Protein AF-A0A6M0BA67-F1 (afdb_monomer)

pLDDT: mean 94.3, s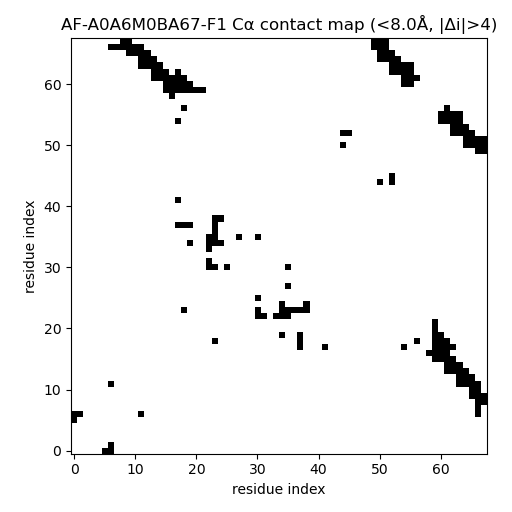td 6.1, range [60.56, 98.12]

Solvent-accessible surface area (backbone atoms only — not comparable to full-atom values): 3928 Å² total; per-residue (Å²): 108,79,90,70,65,79,62,56,76,70,33,77,47,80,42,74,52,63,34,50,85,51,28,47,74,44,59,76,95,72,34,47,75,64,18,53,50,40,34,52,49,54,50,53,60,70,70,37,87,63,45,49,74,48,78,41,89,54,88,37,14,37,34,42,36,33,32,98

Nearest PDB structures (foldseek):
  3tr6-assembly1_A-2  TM=9.340E-01  e=8.868E-06  Coxiella burnetii
  5log-assembly1_B  TM=9.200E-01  e=2.644E-05  Myxococcus xanthus
  5log-assembly1_A  TM=9.202E-01  e=2.820E-05  Myxococcus xanthus
  5lhm-assembly1_A  TM=9.174E-01  e=3.888E-05  Myxococcus xanthus
  8gxo-assembly1_A  TM=8.871E-01  e=4.422E-05  Camellia sinensis

Sequence (68 aa):
LLDRDVLTPGGFICVDNTLLQGQPYLPPEQQTANGSAIAKFNQFVADDPRVEQVLLPLRDGLTIIRRT

Mean predicted aligned error: 2.98 Å

Secondary structure (DSSP, 8-state):
-GGGT-S-TT-EEEEE-SSGGGGGGS-GGG--HHHHHHHHHHHHHHH-TTEEEEEE-STT-EEEEEE-

Foldseek 3Di:
DVVVCPADAFGKDKDPLLCVVVLLVDDPVRHDPVSVVSVVVVVVLVPDPQWDWDWDPDPNIMIMITGD

Radius of gyration: 12.71 Å; Cα contacts (8 Å, |Δi|>4): 99; chains: 1; bounding box: 30×19×33 Å

Structure (mmCIF, N/CA/C/O backbone):
data_AF-A0A6M0BA67-F1
#
_entry.id   AF-A0A6M0BA67-F1
#
loop_
_atom_site.group_PDB
_atom_site.id
_atom_site.type_symbol
_atom_site.label_atom_id
_atom_site.label_alt_id
_atom_site.label_comp_id
_atom_site.label_asym_id
_atom_site.label_entity_id
_atom_site.label_seq_id
_atom_site.pdbx_PDB_ins_code
_atom_site.Cartn_x
_atom_site.Cartn_y
_atom_site.Cartn_z
_atom_site.occupancy
_atom_site.B_iso_or_equiv
_atom_site.auth_seq_id
_atom_site.auth_comp_id
_atom_site.auth_asym_id
_atom_site.auth_atom_id
_atom_site.pdbx_PDB_model_num
ATOM 1 N N . LEU A 1 1 ? -15.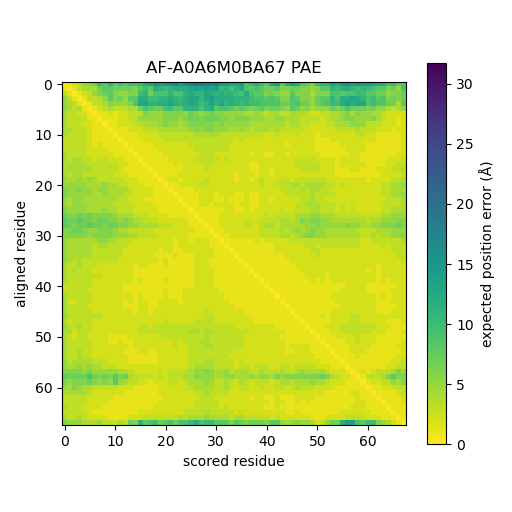398 -1.706 -1.504 1.00 60.56 1 LEU A N 1
ATOM 2 C CA . LEU A 1 1 ? -15.373 -2.587 -0.307 1.00 60.56 1 LEU A CA 1
ATOM 3 C C . LEU A 1 1 ? -15.870 -1.828 0.915 1.00 60.56 1 LEU 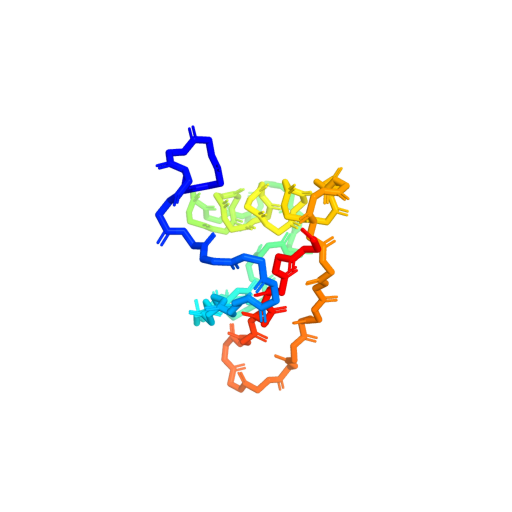A C 1
ATOM 5 O O . LEU A 1 1 ? -16.802 -2.284 1.559 1.00 60.56 1 LEU A O 1
ATOM 9 N N . LEU A 1 2 ? -15.303 -0.649 1.171 1.00 72.88 2 LEU A N 1
ATOM 10 C CA . LEU A 1 2 ? -15.679 0.206 2.295 1.00 72.88 2 LEU A CA 1
ATOM 11 C C . LEU A 1 2 ? -17.111 0.762 2.177 1.00 72.88 2 LEU A C 1
ATOM 13 O O . LEU A 1 2 ? -17.811 0.822 3.175 1.00 72.88 2 LEU A O 1
ATOM 17 N N . ASP A 1 3 ? -17.601 1.041 0.964 1.00 82.00 3 ASP A N 1
ATOM 18 C CA . ASP A 1 3 ? -18.951 1.613 0.764 1.00 82.00 3 ASP A CA 1
ATOM 19 C C . ASP A 1 3 ? -20.101 0.613 0.935 1.00 82.00 3 ASP A C 1
ATOM 21 O O . ASP A 1 3 ? -21.265 0.995 0.918 1.00 82.00 3 ASP A O 1
ATOM 25 N N . ARG A 1 4 ? -19.791 -0.685 1.032 1.00 81.25 4 ARG A N 1
ATOM 26 C CA . ARG A 1 4 ? -20.803 -1.742 1.184 1.00 81.25 4 ARG A CA 1
ATOM 27 C C . ARG A 1 4 ? -20.942 -2.231 2.625 1.00 81.25 4 ARG A C 1
ATOM 29 O O . ARG A 1 4 ? -21.645 -3.208 2.842 1.00 81.25 4 ARG A O 1
ATOM 36 N N . ASP A 1 5 ? -20.231 -1.610 3.569 1.00 79.81 5 ASP A N 1
ATOM 37 C CA . ASP A 1 5 ? -20.227 -1.957 4.999 1.00 79.81 5 ASP A CA 1
ATOM 38 C C . ASP A 1 5 ? -19.991 -3.445 5.317 1.00 79.81 5 ASP A C 1
ATOM 40 O O . ASP A 1 5 ? -20.342 -3.945 6.381 1.00 79.81 5 ASP A O 1
ATOM 44 N N . VAL A 1 6 ? -19.317 -4.164 4.416 1.00 88.69 6 VAL A N 1
ATOM 45 C CA . VAL A 1 6 ? -19.008 -5.595 4.586 1.00 88.69 6 VAL A CA 1
ATOM 46 C C . VAL A 1 6 ? -17.866 -5.858 5.573 1.00 88.69 6 VAL A C 1
ATOM 48 O O . VAL A 1 6 ? -17.616 -7.004 5.933 1.00 88.69 6 VAL A O 1
ATOM 51 N N . LEU A 1 7 ? -17.155 -4.811 5.997 1.00 91.31 7 LEU A N 1
ATOM 52 C CA . LEU A 1 7 ? -16.056 -4.884 6.955 1.00 91.31 7 LEU A CA 1
ATOM 53 C C . LEU A 1 7 ? -16.478 -4.223 8.265 1.00 91.31 7 LEU A C 1
ATOM 55 O O . LEU A 1 7 ? -16.826 -3.046 8.268 1.00 91.31 7 LEU A O 1
ATOM 59 N N . THR A 1 8 ? -16.422 -4.953 9.376 1.00 92.19 8 THR A N 1
ATOM 60 C CA . THR A 1 8 ? -16.705 -4.398 10.711 1.00 92.19 8 THR A CA 1
ATOM 61 C C . THR A 1 8 ? -15.739 -3.257 11.069 1.00 92.19 8 THR A C 1
ATOM 63 O O . THR A 1 8 ? -14.582 -3.303 10.636 1.00 92.19 8 THR A O 1
ATOM 66 N N . PRO A 1 9 ? -16.148 -2.264 11.885 1.00 91.56 9 PRO A N 1
ATOM 67 C CA . PRO A 1 9 ? -15.205 -1.348 12.527 1.00 91.56 9 PRO A CA 1
ATOM 68 C C . PRO A 1 9 ? -14.075 -2.116 13.224 1.00 91.56 9 PRO A C 1
ATOM 70 O O . PRO A 1 9 ? -14.320 -3.144 13.863 1.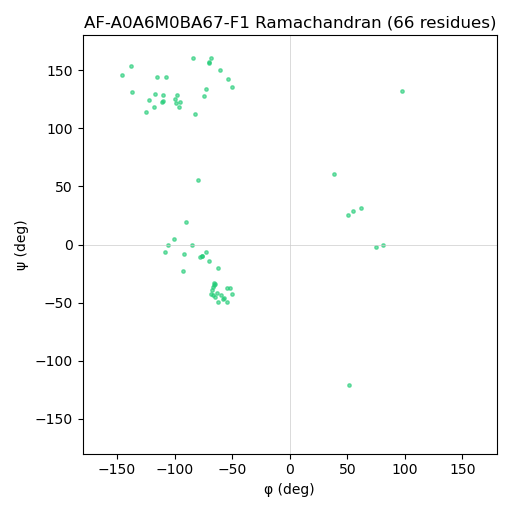00 91.56 9 PRO A O 1
ATOM 73 N N . GLY A 1 10 ? -12.833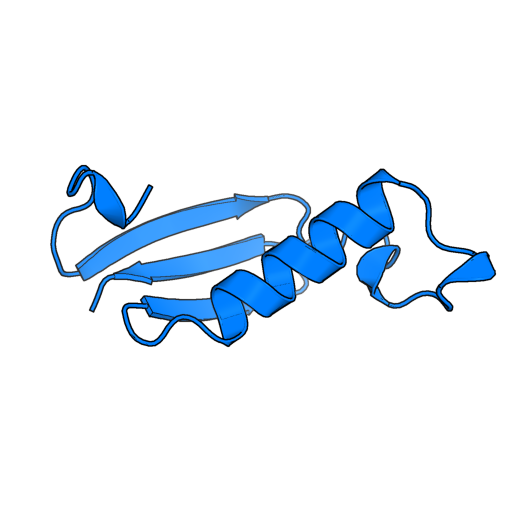 -1.663 13.047 1.00 94.19 10 GLY A N 1
ATOM 74 C CA . GLY A 1 10 ? -11.625 -2.342 13.525 1.00 94.19 10 GLY A CA 1
ATOM 75 C C . GLY A 1 10 ? -11.211 -3.586 12.729 1.00 94.19 10 GLY A C 1
ATOM 76 O O . GLY A 1 10 ? -10.184 -4.183 13.048 1.00 94.19 10 GLY A O 1
ATOM 77 N N . GLY A 1 11 ? -11.980 -3.986 11.714 1.00 95.12 11 GLY A N 1
ATOM 78 C CA . GLY A 1 11 ? -11.661 -5.108 10.836 1.00 95.12 11 GLY A CA 1
ATOM 79 C C . GLY A 1 11 ? -10.480 -4.814 9.911 1.00 95.12 11 GLY A C 1
ATOM 80 O O . GLY A 1 11 ? -10.190 -3.657 9.600 1.00 95.12 11 GLY A O 1
ATOM 81 N N . PHE A 1 12 ? -9.824 -5.880 9.448 1.00 96.38 12 PHE A N 1
ATOM 82 C CA . PHE A 1 12 ? -8.623 -5.799 8.619 1.00 96.38 12 PHE A CA 1
ATOM 83 C C . PHE A 1 12 ? -8.846 -6.360 7.213 1.00 96.38 12 PHE A C 1
ATOM 85 O O . PHE A 1 12 ? -9.531 -7.367 7.030 1.00 96.38 12 PHE A O 1
ATOM 92 N N . ILE A 1 13 ? -8.207 -5.731 6.230 1.00 95.94 13 ILE A N 1
ATOM 93 C CA . ILE A 1 13 ? -8.010 -6.237 4.873 1.00 95.94 13 ILE A CA 1
ATOM 94 C C . ILE A 1 13 ? -6.503 -6.398 4.675 1.00 95.94 13 ILE A C 1
ATOM 96 O O . ILE A 1 13 ? -5.743 -5.460 4.909 1.00 95.94 13 ILE A O 1
ATOM 100 N N . CYS A 1 14 ? -6.080 -7.569 4.211 1.00 96.62 14 CYS A N 1
ATOM 101 C CA . CYS A 1 14 ? -4.699 -7.827 3.816 1.00 96.62 14 CYS A CA 1
ATOM 102 C C . CYS A 1 14 ? -4.641 -7.973 2.297 1.00 96.62 14 CYS A C 1
ATOM 104 O O . CYS A 1 14 ? -5.344 -8.813 1.734 1.00 96.62 14 CYS A O 1
ATOM 106 N N . VAL A 1 15 ? -3.815 -7.158 1.644 1.00 96.94 15 VAL A N 1
ATOM 107 C CA . VAL A 1 15 ? -3.658 -7.150 0.186 1.00 96.94 15 VAL A CA 1
ATOM 108 C C . VAL A 1 15 ? -2.221 -7.507 -0.164 1.00 96.94 15 VAL A C 1
ATOM 110 O O . VAL A 1 15 ? -1.298 -6.803 0.241 1.00 96.94 15 VAL A O 1
ATOM 113 N N . ASP A 1 16 ? -2.048 -8.611 -0.888 1.00 96.94 16 ASP A N 1
ATOM 114 C CA . ASP A 1 16 ? -0.751 -9.091 -1.372 1.00 96.94 16 ASP A CA 1
ATOM 115 C C . ASP A 1 16 ? -0.359 -8.405 -2.696 1.00 96.94 16 ASP A C 1
ATOM 117 O O . ASP A 1 16 ? -1.200 -7.864 -3.417 1.00 96.94 16 ASP A O 1
ATOM 121 N N . ASN A 1 17 ? 0.933 -8.449 -3.010 1.00 97.06 17 ASN A N 1
ATOM 122 C CA . ASN A 1 17 ? 1.580 -7.936 -4.216 1.00 97.06 17 ASN A CA 1
ATOM 123 C C . ASN A 1 17 ? 1.468 -6.415 -4.435 1.00 97.06 17 ASN A C 1
ATOM 125 O O . ASN A 1 17 ? 1.476 -5.944 -5.573 1.00 97.06 17 ASN A O 1
ATOM 129 N N . THR A 1 18 ? 1.407 -5.623 -3.363 1.00 96.25 18 THR A N 1
ATOM 130 C CA . THR A 1 18 ? 1.226 -4.161 -3.455 1.00 96.25 18 THR A CA 1
ATOM 131 C C . THR A 1 18 ? 2.490 -3.378 -3.822 1.00 96.25 18 THR A C 1
ATOM 133 O O . THR A 1 18 ? 2.399 -2.203 -4.175 1.00 96.25 18 THR A O 1
ATOM 136 N N . LEU A 1 19 ? 3.667 -4.008 -3.820 1.00 96.88 19 LEU A N 1
ATOM 137 C CA . LEU A 1 19 ? 4.881 -3.487 -4.461 1.00 96.88 19 LEU A CA 1
ATOM 138 C C . LEU A 1 19 ? 5.051 -4.001 -5.893 1.00 96.88 19 LEU A C 1
ATOM 140 O O . LEU A 1 19 ? 5.765 -3.357 -6.650 1.00 96.88 19 LEU A O 1
ATOM 144 N N . LEU A 1 20 ? 4.449 -5.140 -6.260 1.00 96.75 20 LEU A N 1
ATOM 145 C CA . LEU A 1 20 ? 4.511 -5.770 -7.589 1.00 96.75 20 LEU A CA 1
ATOM 146 C C . LEU A 1 20 ? 5.905 -5.654 -8.243 1.00 96.75 20 LEU A C 1
ATOM 148 O O . LEU A 1 20 ? 6.062 -5.007 -9.277 1.00 96.75 20 LEU A O 1
ATOM 152 N N . GLN A 1 21 ? 6.943 -6.215 -7.614 1.00 95.06 21 GLN A N 1
ATOM 153 C CA . GLN A 1 21 ? 8.334 -6.137 -8.101 1.00 95.06 21 GLN A CA 1
ATOM 154 C C . GLN A 1 21 ? 8.852 -4.700 -8.343 1.00 95.06 21 GLN A C 1
ATOM 156 O O . GLN A 1 21 ? 9.683 -4.460 -9.216 1.00 95.06 21 GLN A O 1
ATOM 161 N N . GLY A 1 22 ? 8.340 -3.718 -7.599 1.00 95.44 22 GLY A N 1
ATOM 162 C CA . GLY A 1 22 ? 8.691 -2.301 -7.730 1.00 95.44 22 GLY A CA 1
ATOM 163 C C . GLY A 1 22 ? 7.977 -1.561 -8.867 1.00 95.44 22 GLY A C 1
ATOM 164 O O . GLY A 1 22 ? 8.168 -0.354 -9.004 1.00 95.44 22 GLY A O 1
ATOM 165 N N . GLN A 1 23 ? 7.123 -2.233 -9.648 1.00 97.06 23 GLN A N 1
ATOM 166 C CA . GLN A 1 23 ? 6.406 -1.653 -10.792 1.00 97.06 23 GLN A CA 1
ATOM 167 C C . GLN A 1 23 ? 5.677 -0.325 -10.503 1.00 97.06 23 GLN A C 1
ATOM 169 O O . GLN A 1 23 ? 5.782 0.577 -11.332 1.00 97.06 23 GLN A O 1
ATOM 174 N N . PRO A 1 24 ? 4.978 -0.141 -9.363 1.00 96.81 24 PRO A N 1
ATOM 175 C CA . PRO A 1 24 ? 4.268 1.103 -9.053 1.00 96.81 24 PRO A CA 1
ATOM 176 C C . PRO A 1 24 ? 5.171 2.334 -8.926 1.00 96.81 24 PRO A C 1
ATOM 178 O O . PRO A 1 24 ? 4.686 3.459 -9.019 1.00 96.81 24 PRO A O 1
ATOM 181 N N . TYR A 1 25 ? 6.468 2.122 -8.691 1.00 94.62 25 TYR A N 1
ATOM 182 C CA . TYR A 1 25 ? 7.451 3.173 -8.427 1.00 94.62 25 TYR A CA 1
ATOM 183 C C . TYR A 1 25 ? 8.381 3.433 -9.616 1.00 94.62 25 TYR A C 1
ATOM 185 O O . TYR A 1 25 ? 9.255 4.294 -9.533 1.00 94.62 25 TYR A O 1
ATOM 193 N N . LEU A 1 26 ? 8.209 2.702 -10.722 1.00 97.06 26 LEU A N 1
ATOM 194 C CA . LEU A 1 26 ? 8.912 2.996 -11.967 1.00 97.06 26 LEU A CA 1
ATOM 195 C C . LEU A 1 26 ? 8.389 4.302 -12.590 1.00 97.06 26 LEU A C 1
ATOM 197 O O . LEU A 1 26 ? 7.239 4.680 -12.338 1.00 97.06 26 LEU A O 1
ATOM 201 N N . PRO A 1 27 ? 9.185 4.973 -13.442 1.00 96.81 27 PRO A N 1
ATOM 202 C CA . PRO A 1 27 ? 8.703 6.089 -14.254 1.00 96.81 27 PRO A CA 1
ATOM 203 C C . PRO A 1 27 ? 7.455 5.698 -15.068 1.00 96.81 27 PRO A C 1
ATOM 205 O O . PRO A 1 27 ? 7.403 4.560 -15.544 1.00 96.81 27 PRO A O 1
ATOM 208 N N . PRO A 1 28 ? 6.458 6.588 -15.255 1.00 92.94 28 PRO A N 1
ATOM 209 C CA . PRO A 1 28 ? 5.184 6.253 -15.906 1.00 92.94 28 PRO A CA 1
ATOM 210 C C . PRO A 1 28 ? 5.322 5.564 -17.268 1.00 92.94 28 PRO A C 1
ATOM 212 O O . PRO A 1 28 ? 4.569 4.647 -17.577 1.00 92.94 28 PRO A O 1
ATOM 215 N N . GLU A 1 29 ? 6.311 5.960 -18.064 1.00 95.44 29 GLU A N 1
ATOM 216 C CA . GLU A 1 29 ? 6.612 5.395 -19.379 1.00 95.44 29 GLU A CA 1
ATOM 217 C C . GLU A 1 29 ? 7.183 3.964 -19.338 1.00 95.44 29 GLU A C 1
ATOM 219 O O . GLU A 1 29 ? 7.211 3.282 -20.360 1.00 95.44 29 GLU A O 1
ATOM 224 N N . GLN A 1 30 ? 7.616 3.498 -18.164 1.00 96.31 30 GLN A N 1
ATOM 225 C CA . GLN A 1 30 ? 8.150 2.152 -17.918 1.00 96.31 30 GLN A CA 1
ATOM 226 C C . GLN A 1 30 ? 7.189 1.271 -17.109 1.00 96.31 30 GLN A C 1
ATOM 228 O O . GLN A 1 30 ? 7.451 0.081 -16.923 1.00 96.31 30 GLN A O 1
ATOM 233 N N . GLN A 1 31 ? 6.083 1.831 -16.613 1.00 95.81 31 GLN A N 1
ATOM 234 C CA . GLN A 1 31 ? 5.100 1.064 -15.861 1.00 95.81 31 GLN A CA 1
ATOM 235 C C . GLN A 1 31 ? 4.304 0.147 -16.789 1.00 95.81 31 GLN A C 1
ATOM 237 O O . GLN A 1 31 ? 3.777 0.555 -17.824 1.00 95.81 31 GLN A O 1
ATOM 242 N N . THR A 1 32 ? 4.140 -1.105 -16.371 1.00 97.31 32 THR A N 1
ATOM 243 C CA . THR A 1 32 ? 3.099 -1.961 -16.945 1.00 97.31 32 THR A CA 1
ATOM 244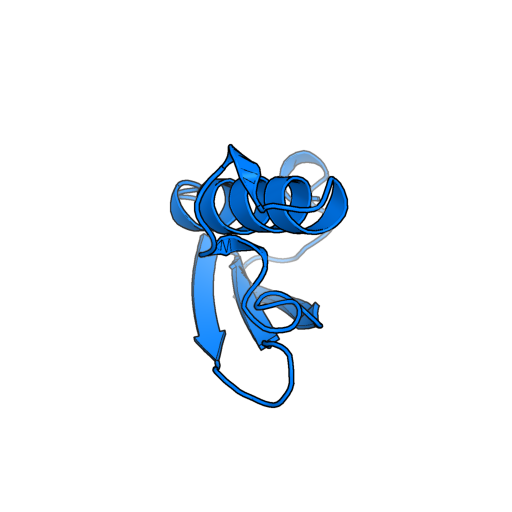 C C . THR A 1 32 ? 1.711 -1.451 -16.545 1.00 97.31 32 THR A C 1
ATOM 246 O O . THR A 1 32 ? 1.551 -0.769 -15.532 1.00 97.31 32 THR A O 1
ATOM 249 N N . ALA A 1 33 ? 0.671 -1.858 -17.281 1.00 97.19 33 ALA A N 1
ATOM 250 C CA . ALA A 1 33 ? -0.714 -1.547 -16.913 1.00 97.19 33 ALA A CA 1
ATOM 251 C C . ALA A 1 33 ? -1.051 -1.987 -15.473 1.00 97.19 33 ALA A C 1
ATOM 253 O O . ALA A 1 33 ? -1.733 -1.266 -14.745 1.00 97.19 33 ALA A O 1
ATOM 254 N N . ASN A 1 34 ? -0.515 -3.135 -15.043 1.00 96.94 34 ASN A N 1
ATOM 255 C CA . ASN A 1 34 ? -0.656 -3.623 -13.672 1.00 96.94 34 ASN A CA 1
ATOM 256 C C . ASN A 1 34 ? 0.113 -2.747 -12.676 1.00 96.94 34 ASN A C 1
ATOM 258 O O . ASN A 1 34 ? -0.436 -2.403 -11.635 1.00 96.94 34 ASN A O 1
ATOM 262 N N . GLY A 1 35 ? 1.339 -2.328 -13.005 1.00 97.25 35 GLY A N 1
ATOM 263 C CA . GLY A 1 35 ? 2.114 -1.381 -12.199 1.00 97.25 35 GLY A CA 1
ATOM 264 C C . GLY A 1 35 ? 1.359 -0.085 -11.931 1.00 97.25 35 GLY A C 1
ATOM 265 O O . GLY A 1 35 ? 1.198 0.311 -10.777 1.00 97.25 35 GLY A O 1
ATOM 266 N N . SER A 1 36 ? 0.799 0.519 -12.980 1.00 97.38 36 SER A N 1
ATOM 267 C CA . SER A 1 36 ? -0.019 1.727 -12.848 1.00 97.38 36 SER A CA 1
ATOM 268 C C . SER A 1 36 ? -1.318 1.487 -12.076 1.00 97.38 36 SER A C 1
ATOM 270 O O . SER A 1 36 ? -1.770 2.372 -11.349 1.00 97.38 36 SER A O 1
ATOM 272 N N . ALA A 1 37 ? -1.939 0.312 -12.210 1.00 97.38 37 ALA A N 1
ATOM 273 C CA . ALA A 1 37 ? -3.129 -0.040 -11.437 1.00 97.38 37 ALA A CA 1
ATOM 274 C C . ALA A 1 37 ? -2.812 -0.178 -9.939 1.00 97.38 37 ALA A C 1
ATOM 276 O O . ALA A 1 37 ? -3.547 0.365 -9.114 1.00 97.38 37 ALA A O 1
ATOM 277 N N . ILE A 1 38 ? -1.699 -0.828 -9.587 1.00 97.56 38 ILE A N 1
ATOM 278 C CA . ILE A 1 38 ? -1.249 -0.948 -8.196 1.00 97.56 38 ILE A CA 1
ATOM 279 C C . ILE A 1 38 ? -0.818 0.411 -7.631 1.00 97.56 38 ILE A C 1
ATOM 281 O O . ILE A 1 38 ? -1.172 0.721 -6.499 1.00 97.56 38 ILE A O 1
ATOM 285 N N . ALA A 1 39 ? -0.152 1.271 -8.411 1.00 97.00 39 ALA A N 1
ATOM 286 C CA . ALA A 1 39 ? 0.171 2.636 -7.982 1.00 97.00 39 ALA A CA 1
ATOM 287 C C . ALA A 1 39 ? -1.092 3.429 -7.613 1.00 97.00 39 ALA A C 1
ATOM 289 O O . ALA A 1 39 ? -1.167 4.026 -6.540 1.00 97.00 39 ALA A O 1
ATOM 290 N N . LYS A 1 40 ? -2.122 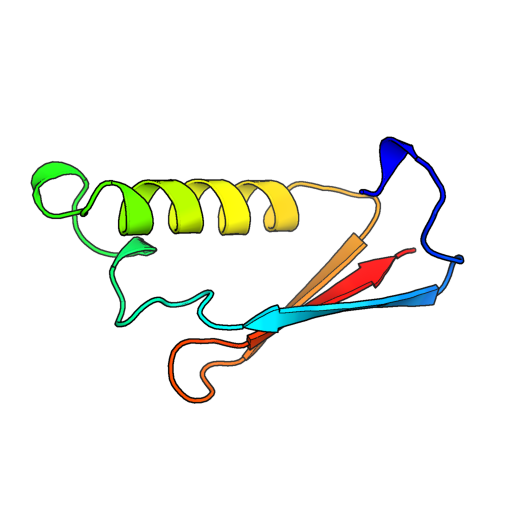3.371 -8.470 1.00 97.12 40 LYS A N 1
ATOM 291 C CA . LYS A 1 40 ? -3.425 4.001 -8.206 1.00 97.12 40 LYS A CA 1
ATOM 292 C C . LYS A 1 40 ? -4.114 3.405 -6.984 1.00 97.12 40 LYS A C 1
ATOM 294 O O . LYS A 1 40 ? -4.686 4.150 -6.197 1.00 97.12 40 LYS A O 1
ATOM 299 N N . PHE A 1 41 ? -4.063 2.086 -6.821 1.00 96.88 41 PHE A N 1
ATOM 300 C CA . PHE A 1 41 ? -4.620 1.410 -5.654 1.00 96.88 41 PHE A CA 1
ATOM 301 C C . PHE A 1 41 ? -3.929 1.854 -4.358 1.00 96.88 41 PHE A C 1
ATOM 303 O O . PHE A 1 41 ? -4.609 2.245 -3.413 1.00 96.88 41 PHE A O 1
ATOM 310 N N . ASN A 1 42 ? -2.595 1.848 -4.326 1.00 97.00 42 ASN A N 1
ATOM 311 C CA . ASN A 1 42 ? -1.822 2.260 -3.156 1.00 97.00 42 ASN A CA 1
ATOM 312 C C . ASN A 1 42 ? -2.124 3.712 -2.779 1.00 97.00 42 ASN A C 1
ATOM 314 O O . ASN A 1 42 ? -2.334 3.995 -1.604 1.00 97.00 42 ASN A O 1
ATOM 318 N N . GLN A 1 43 ? -2.203 4.607 -3.769 1.00 97.31 43 GLN A N 1
ATOM 319 C CA . GLN A 1 43 ? -2.556 6.007 -3.541 1.00 97.31 43 GLN A CA 1
ATOM 320 C C . GLN A 1 43 ? -3.992 6.156 -3.025 1.00 97.31 43 GLN A C 1
ATOM 322 O O . GLN A 1 43 ? -4.221 6.850 -2.044 1.00 97.31 43 GLN A O 1
ATOM 327 N N . PHE A 1 44 ? -4.951 5.444 -3.623 1.00 96.25 44 PHE A N 1
ATOM 328 C CA . PHE A 1 44 ? -6.343 5.456 -3.173 1.00 96.25 44 PHE A CA 1
ATOM 329 C C . PHE A 1 44 ? -6.480 5.034 -1.706 1.00 96.25 44 PHE A C 1
ATOM 331 O O . PHE A 1 44 ? -7.179 5.692 -0.945 1.00 96.25 44 PHE A O 1
ATOM 338 N N . VAL A 1 45 ? -5.802 3.956 -1.301 1.00 95.94 45 VAL A N 1
ATOM 339 C CA . VAL A 1 45 ? -5.798 3.512 0.101 1.00 95.94 45 VAL A CA 1
ATOM 340 C C . VAL A 1 45 ? -5.081 4.525 0.990 1.00 95.94 45 VAL A C 1
ATOM 342 O O . VAL A 1 45 ? -5.507 4.734 2.120 1.00 95.94 45 VAL A O 1
ATOM 345 N N . ALA A 1 46 ? -4.008 5.150 0.496 1.00 96.56 46 ALA A N 1
ATOM 346 C CA . ALA A 1 46 ? -3.262 6.142 1.256 1.00 96.56 46 ALA A CA 1
ATOM 347 C C . ALA A 1 46 ? -4.077 7.403 1.574 1.00 96.56 46 ALA A C 1
ATOM 349 O O . ALA A 1 46 ? -3.904 7.981 2.645 1.00 96.56 46 ALA A O 1
ATOM 350 N N . ASP A 1 47 ? -4.965 7.787 0.657 1.00 97.06 47 ASP A N 1
ATOM 351 C CA . ASP A 1 47 ? -5.778 8.998 0.746 1.00 97.06 47 ASP A CA 1
ATOM 352 C C . ASP A 1 47 ? -7.152 8.775 1.406 1.00 97.06 47 ASP A C 1
ATOM 354 O O . ASP A 1 47 ? -7.868 9.748 1.648 1.00 97.06 47 ASP A O 1
ATOM 358 N N . ASP A 1 48 ? -7.562 7.529 1.684 1.00 95.31 48 ASP A N 1
ATOM 359 C CA . ASP A 1 48 ? -8.888 7.237 2.247 1.00 95.31 48 ASP A CA 1
ATOM 360 C C . ASP A 1 48 ? -8.902 7.431 3.779 1.00 95.31 48 ASP A C 1
ATOM 362 O O . ASP A 1 48 ? -8.312 6.633 4.509 1.00 95.31 48 ASP A O 1
ATOM 366 N N . PRO A 1 49 ? -9.620 8.439 4.316 1.00 95.00 49 PRO A N 1
ATOM 367 C CA . PRO A 1 49 ? -9.606 8.751 5.747 1.00 95.00 49 PRO A CA 1
ATOM 368 C C . PRO A 1 49 ? -10.366 7.736 6.616 1.00 95.00 49 PRO A C 1
ATOM 370 O O . PRO A 1 49 ? -10.361 7.847 7.841 1.00 95.00 49 PRO A O 1
ATOM 373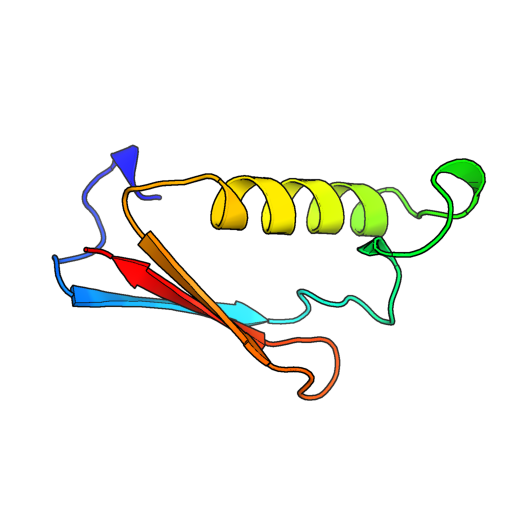 N N . ARG A 1 50 ? -11.067 6.769 6.011 1.00 94.06 50 ARG A N 1
ATOM 374 C CA . ARG A 1 50 ? -11.842 5.738 6.726 1.00 94.06 50 ARG A CA 1
ATOM 375 C C . ARG A 1 50 ? -10.985 4.545 7.149 1.00 94.06 50 ARG A C 1
ATOM 377 O O . ARG A 1 50 ? -11.515 3.566 7.685 1.00 94.06 50 ARG A O 1
ATOM 384 N N . VAL A 1 51 ? -9.693 4.572 6.830 1.00 95.75 51 VAL A N 1
ATOM 385 C CA . VAL A 1 51 ? -8.772 3.478 7.113 1.00 95.75 51 VAL A CA 1
ATOM 386 C C . VAL A 1 51 ? -7.432 3.977 7.634 1.00 95.75 51 VAL A C 1
ATOM 388 O O . VAL A 1 51 ? -6.989 5.079 7.335 1.00 95.75 51 VAL A O 1
ATOM 391 N N . GLU A 1 52 ? -6.781 3.114 8.402 1.00 97.25 52 GLU A N 1
ATOM 392 C CA . GLU A 1 52 ? -5.356 3.178 8.714 1.00 97.25 52 GLU A CA 1
ATOM 393 C C . GLU A 1 52 ? -4.649 2.052 7.956 1.00 97.25 52 GLU A C 1
ATOM 395 O O . GLU A 1 52 ? -5.188 0.954 7.808 1.00 97.25 52 GLU A O 1
ATOM 400 N N . GLN A 1 53 ? -3.431 2.289 7.488 1.00 97.00 53 GLN A N 1
ATOM 401 C CA . GLN A 1 53 ? -2.751 1.397 6.562 1.00 97.00 53 GLN A CA 1
ATOM 402 C C . GLN A 1 53 ? -1.247 1.361 6.801 1.00 97.00 53 GLN A C 1
ATOM 404 O O . GLN A 1 53 ? -0.613 2.367 7.115 1.00 97.00 53 GLN A O 1
ATOM 409 N N . VAL A 1 54 ? -0.660 0.191 6.571 1.00 97.88 54 VAL A N 1
ATOM 410 C CA . VAL A 1 54 ? 0.790 0.011 6.511 1.00 97.88 54 VAL A CA 1
ATOM 411 C C . VAL A 1 54 ? 1.139 -0.893 5.339 1.00 97.88 54 VAL A C 1
ATOM 413 O O . VAL A 1 54 ? 0.547 -1.959 5.168 1.00 97.88 54 VAL A O 1
ATOM 416 N N . LEU A 1 55 ? 2.108 -0.467 4.531 1.00 97.31 55 LEU A N 1
ATOM 417 C CA . LEU A 1 55 ? 2.713 -1.299 3.499 1.00 97.31 55 LEU A CA 1
ATOM 418 C C . LEU A 1 55 ? 3.993 -1.913 4.064 1.00 97.31 55 LEU A C 1
ATOM 420 O O . LEU A 1 55 ? 4.933 -1.203 4.420 1.00 97.31 55 LEU A O 1
ATOM 424 N N . LEU A 1 56 ? 4.032 -3.240 4.133 1.00 97.44 56 LEU A N 1
ATOM 425 C CA . LEU A 1 56 ? 5.193 -4.005 4.569 1.00 97.44 56 LEU A CA 1
ATOM 426 C C . LEU A 1 56 ? 5.977 -4.500 3.344 1.00 97.44 56 LEU A C 1
ATOM 428 O O . LEU A 1 56 ? 5.383 -5.145 2.473 1.00 97.44 56 LEU A O 1
ATOM 432 N N . PRO A 1 57 ? 7.303 -4.274 3.266 1.00 94.94 57 PRO A N 1
ATOM 433 C CA . PRO A 1 57 ? 8.141 -4.747 2.165 1.00 94.94 57 PRO A CA 1
ATOM 434 C C . PRO A 1 57 ? 8.497 -6.234 2.330 1.00 94.94 57 PRO A C 1
ATOM 436 O O . PRO A 1 57 ? 9.662 -6.623 2.377 1.00 94.94 57 PRO A O 1
ATOM 439 N N . LEU A 1 58 ? 7.475 -7.077 2.463 1.00 93.62 58 LEU A N 1
ATOM 440 C CA . LEU A 1 58 ? 7.603 -8.528 2.499 1.00 93.62 58 LEU A CA 1
ATOM 441 C C . LEU A 1 58 ? 7.271 -9.085 1.115 1.00 93.62 58 LEU A C 1
ATOM 443 O O . LEU A 1 58 ? 6.169 -8.868 0.615 1.00 93.62 58 LEU A O 1
ATOM 447 N N . ARG A 1 59 ? 8.216 -9.816 0.507 1.00 92.50 59 ARG A N 1
ATOM 448 C CA . ARG A 1 59 ? 8.110 -10.327 -0.874 1.00 92.50 59 ARG A CA 1
ATOM 449 C C . ARG A 1 59 ? 7.753 -9.193 -1.847 1.00 92.50 59 A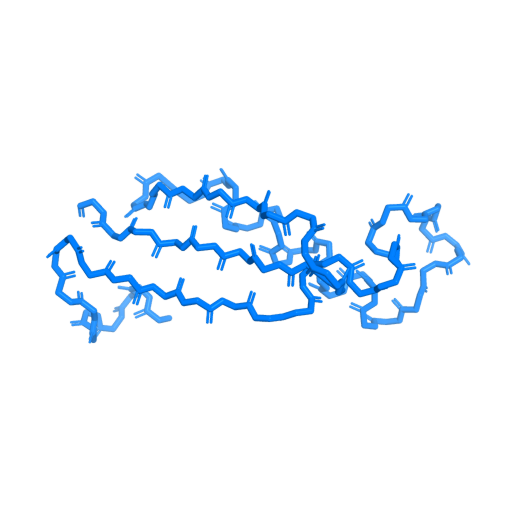RG A C 1
ATOM 451 O O . ARG A 1 59 ? 8.473 -8.205 -1.908 1.00 92.50 59 ARG A O 1
ATOM 458 N N . ASP A 1 60 ? 6.636 -9.322 -2.556 1.00 92.31 60 ASP A N 1
ATOM 459 C CA . ASP A 1 60 ? 6.139 -8.335 -3.514 1.00 92.31 60 ASP A CA 1
ATOM 460 C C . ASP A 1 60 ? 5.206 -7.298 -2.868 1.00 92.31 60 ASP A C 1
ATOM 462 O O . ASP A 1 60 ? 4.460 -6.630 -3.579 1.00 92.31 60 ASP A O 1
ATOM 466 N N . GLY A 1 61 ? 5.252 -7.135 -1.543 1.00 96.25 61 GLY A N 1
ATOM 467 C CA . GLY A 1 61 ? 4.495 -6.143 -0.781 1.00 96.25 61 GLY A CA 1
ATOM 468 C C . GLY A 1 61 ? 3.217 -6.701 -0.168 1.00 96.25 61 GLY A C 1
ATOM 469 O O . GLY A 1 61 ? 2.421 -7.332 -0.855 1.00 96.25 61 GLY A O 1
ATOM 470 N N . LEU A 1 62 ? 3.009 -6.419 1.118 1.00 97.69 62 LEU A N 1
ATOM 471 C CA . LEU A 1 62 ? 1.772 -6.720 1.833 1.00 97.69 62 LEU A CA 1
ATOM 472 C C . LEU A 1 62 ? 1.239 -5.431 2.455 1.00 97.69 62 LEU A C 1
ATOM 474 O O . LEU A 1 62 ? 1.857 -4.889 3.373 1.00 97.69 62 LEU A O 1
ATOM 478 N N . THR A 1 63 ? 0.084 -4.960 1.993 1.00 98.12 63 THR A N 1
ATOM 479 C CA . THR A 1 63 ? -0.607 -3.833 2.628 1.00 98.12 63 THR A CA 1
ATOM 480 C C . THR A 1 63 ? -1.647 -4.358 3.606 1.00 98.12 63 THR A C 1
ATOM 482 O O . THR A 1 63 ? -2.553 -5.101 3.225 1.00 98.12 63 THR A O 1
ATOM 485 N N . ILE A 1 64 ? -1.525 -3.957 4.868 1.00 97.81 64 ILE A N 1
ATOM 486 C CA . ILE A 1 64 ? -2.522 -4.201 5.909 1.00 97.81 64 ILE A CA 1
ATOM 487 C C . ILE A 1 64 ? -3.333 -2.921 6.065 1.00 97.81 64 ILE A C 1
ATOM 489 O O . ILE A 1 64 ? -2.762 -1.857 6.289 1.00 97.81 64 ILE A O 1
ATOM 493 N N . ILE A 1 65 ? -4.652 -3.035 5.944 1.00 97.31 65 ILE A N 1
ATOM 494 C CA . ILE A 1 65 ? -5.602 -1.924 6.013 1.00 97.31 65 ILE A CA 1
ATOM 495 C C . ILE A 1 65 ? -6.583 -2.224 7.140 1.00 97.31 65 ILE A C 1
ATOM 497 O O . ILE A 1 65 ? -7.229 -3.269 7.130 1.00 97.31 65 ILE A O 1
ATOM 501 N N . ARG A 1 66 ? -6.714 -1.316 8.097 1.00 96.56 66 ARG A N 1
ATOM 502 C CA . ARG A 1 66 ? -7.646 -1.395 9.218 1.00 96.56 66 ARG A CA 1
ATOM 503 C C . ARG A 1 66 ? -8.741 -0.355 9.033 1.00 96.56 66 ARG A C 1
ATOM 505 O O . ARG A 1 66 ? -8.440 0.815 8.838 1.00 96.56 66 ARG A O 1
ATOM 512 N N . ARG A 1 67 ? -10.005 -0.763 9.127 1.00 94.44 67 ARG A N 1
ATOM 513 C CA . ARG A 1 67 ? -11.137 0.174 9.135 1.00 94.44 67 ARG A CA 1
ATOM 514 C C . ARG A 1 67 ? -11.229 0.878 10.486 1.00 94.44 67 ARG A C 1
ATOM 516 O O . ARG A 1 67 ? -11.261 0.192 11.513 1.00 94.44 67 ARG A O 1
ATOM 523 N N . THR A 1 68 ? -11.290 2.206 10.468 1.00 89.38 68 THR A N 1
ATOM 524 C CA . THR A 1 68 ? -11.518 3.032 11.661 1.00 89.38 68 THR A CA 1
ATOM 525 C C . THR A 1 68 ? -12.995 3.150 12.016 1.00 89.38 68 THR A C 1
ATOM 527 O O . THR A 1 68 ? -13.866 2.941 11.135 1.00 89.38 68 THR A O 1
#